Protein AF-A0A7R9TE27-F1 (afdb_monomer_lite)

Foldseek 3Di:
DLVVLVVLLCLLPDDDPAPVSLVVNVVSLVVCVVCVVVVVVVLVVVVVVVVVCVVVVPDDPPVVVVVNVSVVVSNVSSVVSSVVSVVCNVVVCVVNVVVVVVVVVVVVVD

pLDDT: mean 87.06, std 4.7, range [58.66, 91.75]

Sequence (110 aa):
FVAVVHDATARLSRQLSSAEDFVDQLGFLTEVQEGWKDTDDKMLEIKNLIELIQGASIPIPELDHAAYQTLTPDFNTLKGAIDDAEAAKEDNIARFSGDLAHGVEQVSRE

Structure (mmCIF, N/CA/C/O backbone):
data_AF-A0A7R9TE27-F1
#
_entry.id   AF-A0A7R9TE27-F1
#
loop_
_atom_site.group_PDB
_atom_site.id
_atom_site.type_symbol
_atom_site.label_atom_id
_atom_site.label_alt_id
_atom_site.label_comp_id
_atom_site.label_asym_id
_atom_site.label_entity_id
_atom_site.label_seq_id
_atom_site.pdbx_PDB_ins_code
_atom_site.Cartn_x
_atom_site.Cartn_y
_atom_site.Cartn_z
_atom_site.occupancy
_atom_site.B_iso_or_equiv
_atom_site.auth_seq_id
_atom_site.auth_comp_id
_atom_site.auth_asym_id
_atom_site.auth_atom_id
_atom_site.pdbx_PDB_model_num
ATOM 1 N N . PHE A 1 1 ? 1.211 -8.588 -11.629 1.00 64.38 1 PHE A N 1
ATOM 2 C CA . PHE A 1 1 ? 1.720 -7.479 -10.803 1.00 64.38 1 P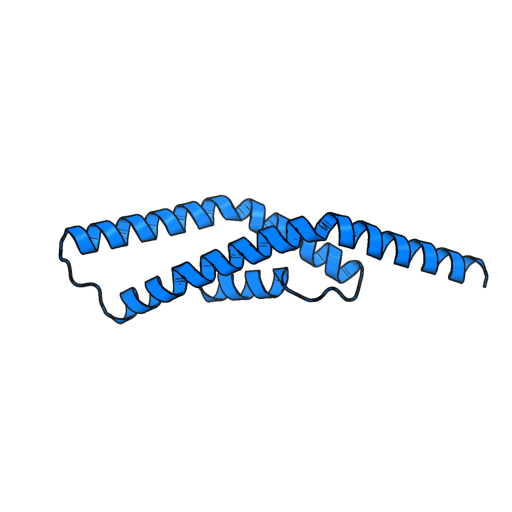HE A CA 1
ATOM 3 C C . PHE A 1 1 ? 0.697 -6.353 -10.713 1.00 64.38 1 PHE A C 1
ATOM 5 O O . PHE A 1 1 ? 0.140 -6.192 -9.645 1.00 64.38 1 PHE A O 1
ATOM 12 N N . VAL A 1 2 ? 0.334 -5.682 -11.815 1.00 72.25 2 VAL A N 1
ATOM 13 C CA . VAL A 1 2 ? -0.691 -4.607 -11.822 1.00 72.25 2 VAL A CA 1
ATOM 14 C C . VAL A 1 2 ? -2.011 -5.015 -11.149 1.00 72.25 2 VAL A C 1
ATOM 16 O O . VAL A 1 2 ? -2.475 -4.327 -10.254 1.00 72.25 2 VAL A O 1
ATOM 19 N N . ALA A 1 3 ? -2.557 -6.194 -11.472 1.00 77.38 3 ALA A N 1
ATOM 20 C CA . ALA A 1 3 ? -3.779 -6.690 -10.826 1.00 77.38 3 ALA A CA 1
ATOM 21 C C . ALA A 1 3 ? -3.651 -6.874 -9.299 1.00 77.38 3 ALA A C 1
ATOM 23 O O . ALA A 1 3 ? -4.621 -6.685 -8.579 1.00 77.38 3 ALA A O 1
ATOM 24 N N . VAL A 1 4 ? -2.456 -7.222 -8.808 1.00 77.69 4 VAL A N 1
ATOM 25 C CA . VAL A 1 4 ? -2.183 -7.371 -7.368 1.00 77.69 4 VAL A CA 1
ATOM 26 C C . VAL A 1 4 ? -2.117 -6.000 -6.701 1.00 77.69 4 VAL A C 1
ATOM 28 O O . VAL A 1 4 ? -2.661 -5.827 -5.619 1.00 77.69 4 VAL A O 1
ATOM 31 N N . VAL A 1 5 ? -1.496 -5.021 -7.367 1.00 79.50 5 VAL A N 1
ATOM 32 C CA . VAL A 1 5 ? -1.434 -3.632 -6.897 1.00 79.50 5 VAL A CA 1
ATOM 33 C C . VAL A 1 5 ? -2.842 -3.044 -6.813 1.00 79.50 5 VAL A C 1
ATOM 35 O O . VAL A 1 5 ? -3.211 -2.514 -5.774 1.00 79.50 5 VAL A O 1
ATOM 38 N N . HIS A 1 6 ? -3.663 -3.217 -7.854 1.00 82.62 6 HIS A N 1
ATOM 39 C CA . HIS A 1 6 ? -5.051 -2.743 -7.865 1.00 82.62 6 HIS A CA 1
ATOM 40 C C . HIS A 1 6 ? -5.925 -3.417 -6.805 1.00 82.62 6 HIS A C 1
ATOM 42 O O . HIS A 1 6 ? -6.694 -2.726 -6.140 1.00 82.62 6 HIS A O 1
ATOM 48 N N . ASP A 1 7 ? -5.806 -4.735 -6.620 1.00 86.12 7 ASP A N 1
ATOM 49 C CA . ASP A 1 7 ? -6.534 -5.453 -5.566 1.00 86.12 7 ASP A CA 1
ATOM 50 C C . ASP A 1 7 ? -6.123 -4.964 -4.170 1.00 86.12 7 ASP A C 1
ATOM 52 O O . ASP A 1 7 ? -6.977 -4.637 -3.344 1.00 86.12 7 ASP A O 1
ATOM 56 N N . ALA A 1 8 ? -4.816 -4.818 -3.933 1.00 84.38 8 ALA A N 1
ATOM 57 C CA . ALA A 1 8 ? -4.296 -4.318 -2.669 1.00 84.38 8 ALA A CA 1
ATOM 58 C C . ALA A 1 8 ? -4.771 -2.887 -2.382 1.00 84.38 8 ALA A C 1
ATOM 60 O O . ALA A 1 8 ? -5.260 -2.613 -1.286 1.00 84.38 8 ALA A O 1
ATOM 61 N N . THR A 1 9 ? -4.723 -1.995 -3.376 1.00 85.69 9 THR A N 1
ATOM 62 C CA . THR A 1 9 ? -5.278 -0.641 -3.266 1.00 85.69 9 THR A CA 1
ATOM 63 C C . THR A 1 9 ? -6.766 -0.687 -2.929 1.00 85.69 9 THR A C 1
ATOM 65 O O . THR A 1 9 ? -7.199 -0.021 -1.996 1.00 85.69 9 THR A O 1
ATOM 68 N N . ALA A 1 10 ? -7.562 -1.497 -3.632 1.00 87.75 10 ALA A N 1
ATOM 69 C CA . ALA A 1 10 ? -9.003 -1.576 -3.400 1.00 87.75 10 ALA A CA 1
ATOM 70 C C . ALA A 1 10 ? -9.347 -2.068 -1.985 1.00 87.75 10 ALA A C 1
ATOM 72 O O . ALA A 1 10 ? -10.286 -1.567 -1.365 1.00 87.75 10 ALA A O 1
ATOM 73 N N . ARG A 1 11 ? -8.578 -3.026 -1.456 1.00 88.00 11 ARG A N 1
ATOM 74 C CA . ARG A 1 11 ? -8.752 -3.545 -0.093 1.00 88.00 11 ARG A CA 1
ATOM 75 C C . ARG A 1 11 ? -8.360 -2.518 0.971 1.00 88.00 11 ARG A C 1
ATOM 77 O O . ARG A 1 11 ? -9.084 -2.366 1.954 1.00 88.00 11 ARG A O 1
ATOM 84 N N . LEU A 1 12 ? -7.271 -1.778 0.763 1.00 88.31 12 LEU A N 1
ATOM 85 C CA . LEU A 1 12 ? -6.826 -0.721 1.680 1.00 88.31 12 LEU A CA 1
ATOM 86 C C . LEU A 1 12 ? -7.709 0.531 1.624 1.00 88.31 12 LEU A C 1
ATOM 88 O O . LEU A 1 12 ? -7.897 1.189 2.638 1.00 88.31 12 LEU A O 1
ATOM 92 N N . SER A 1 13 ? -8.322 0.829 0.481 1.00 86.69 13 SER A N 1
ATOM 93 C CA . SER A 1 13 ? -9.256 1.952 0.324 1.00 86.69 13 SER A CA 1
ATOM 94 C C . SER A 1 13 ? -10.722 1.577 0.581 1.00 86.69 13 SER A C 1
ATOM 96 O O . SER A 1 13 ? -11.619 2.393 0.360 1.00 86.69 13 SER A O 1
ATOM 98 N N . ARG A 1 14 ? -11.002 0.342 1.017 1.00 88.31 14 ARG A N 1
ATOM 99 C CA . ARG A 1 14 ? -12.368 -0.122 1.281 1.00 88.31 14 ARG A CA 1
ATOM 100 C C . ARG A 1 14 ? -13.003 0.690 2.412 1.00 88.31 14 ARG A C 1
ATOM 102 O O . ARG A 1 14 ? -12.408 0.899 3.464 1.00 88.31 14 ARG A O 1
ATOM 109 N N . GLN A 1 15 ? -14.260 1.087 2.216 1.00 87.19 15 GLN A N 1
ATOM 110 C CA . GLN A 1 15 ? -15.048 1.736 3.258 1.00 87.19 15 GLN A CA 1
ATOM 111 C C . GLN A 1 15 ? -15.376 0.751 4.390 1.00 87.19 15 GLN A C 1
ATOM 113 O O . GLN A 1 15 ? -15.969 -0.306 4.159 1.00 87.19 15 GLN A O 1
ATOM 118 N N . LEU A 1 16 ? -15.030 1.136 5.617 1.00 87.88 16 LEU A N 1
ATOM 119 C CA . LEU A 1 16 ? -15.258 0.343 6.821 1.00 87.88 16 LEU A CA 1
ATOM 120 C C . LEU A 1 16 ? -16.687 0.526 7.336 1.00 87.88 16 LEU A C 1
ATOM 122 O O . LEU A 1 16 ? -17.101 1.648 7.649 1.00 87.88 16 LEU A O 1
ATOM 126 N N . SER A 1 17 ? -17.430 -0.577 7.434 1.00 87.44 17 SER A N 1
ATOM 127 C CA . SER A 1 17 ? -18.811 -0.578 7.937 1.00 87.44 17 SER A CA 1
ATOM 128 C C . SER A 1 17 ? -18.938 -1.210 9.324 1.00 87.44 17 SER A C 1
ATOM 130 O O . SER A 1 17 ? -19.928 -0.964 10.011 1.00 87.44 17 SER A O 1
ATOM 132 N N . SER A 1 18 ? -17.941 -1.986 9.757 1.00 87.19 18 SER A N 1
ATOM 133 C CA . SER A 1 18 ? -17.908 -2.659 11.057 1.00 87.19 18 SER A CA 1
ATOM 134 C C . SER A 1 18 ? -16.491 -2.714 11.642 1.00 87.19 18 SER A C 1
ATOM 136 O O . SER A 1 18 ? -15.500 -2.490 10.946 1.00 87.19 18 SER A O 1
ATOM 138 N N . ALA A 1 19 ? -16.397 -3.052 12.932 1.00 86.38 19 ALA A N 1
ATOM 139 C CA . ALA A 1 19 ? -15.115 -3.319 13.581 1.00 86.38 19 ALA A CA 1
ATOM 140 C C . ALA A 1 19 ? -14.413 -4.557 12.988 1.00 86.38 19 ALA A C 1
ATOM 142 O O . ALA A 1 19 ? -13.189 -4.586 12.928 1.00 86.38 19 ALA A O 1
ATOM 143 N N . GLU A 1 20 ? -15.172 -5.552 12.513 1.00 87.62 20 GLU A N 1
ATOM 144 C CA . GLU A 1 20 ? -14.629 -6.729 11.820 1.00 87.62 20 GLU A CA 1
ATOM 145 C C . GLU A 1 20 ? -13.968 -6.329 10.495 1.00 87.62 20 GLU A C 1
ATOM 147 O O . GLU A 1 20 ? -12.810 -6.672 10.271 1.00 87.62 20 GLU A O 1
ATOM 152 N N . ASP A 1 21 ? -14.642 -5.501 9.682 1.00 88.44 21 ASP A N 1
ATOM 153 C CA . ASP A 1 21 ? -14.071 -4.960 8.441 1.00 88.44 21 ASP A CA 1
ATOM 154 C C . ASP A 1 21 ? -12.759 -4.203 8.715 1.00 88.44 21 ASP A C 1
ATOM 156 O O . ASP A 1 21 ? -11.820 -4.257 7.919 1.00 88.44 21 ASP A O 1
ATOM 160 N N . PHE A 1 22 ? -12.692 -3.479 9.838 1.00 87.69 22 PHE A N 1
ATOM 161 C CA . PHE A 1 22 ? -11.504 -2.726 10.231 1.00 87.69 22 PHE A CA 1
ATOM 162 C C . PHE A 1 22 ? -10.347 -3.633 10.650 1.00 87.69 22 PHE A C 1
ATOM 164 O O . PHE A 1 22 ? -9.209 -3.405 10.242 1.00 87.69 22 PHE A O 1
ATOM 171 N N . VAL A 1 23 ? -10.623 -4.676 11.434 1.00 88.88 23 VAL A N 1
ATOM 172 C CA . VAL A 1 23 ? -9.606 -5.659 11.831 1.00 88.88 23 VAL A CA 1
ATOM 173 C C . VAL A 1 23 ? -9.067 -6.401 10.607 1.00 88.88 23 VAL A C 1
ATOM 175 O O . VAL A 1 23 ? -7.851 -6.547 10.482 1.00 88.88 23 VAL A O 1
A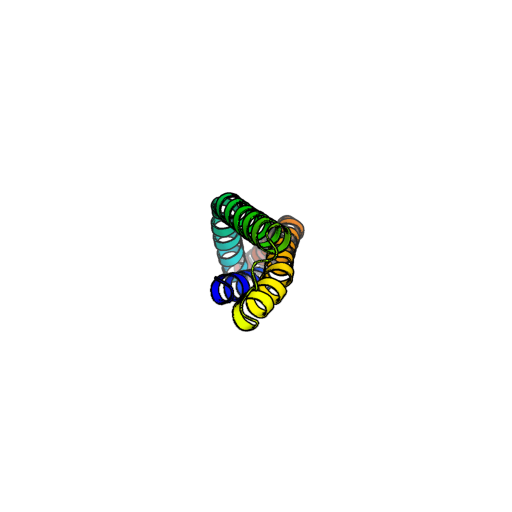TOM 178 N N . ASP A 1 24 ? -9.937 -6.788 9.672 1.00 90.38 24 ASP A N 1
ATOM 179 C CA . ASP A 1 24 ? -9.539 -7.420 8.411 1.00 90.38 24 ASP A CA 1
ATOM 180 C C . ASP A 1 24 ? -8.643 -6.499 7.568 1.00 90.38 24 ASP A C 1
ATOM 182 O O . ASP A 1 24 ? -7.623 -6.933 7.024 1.00 90.38 24 ASP A O 1
ATOM 186 N N . GLN A 1 25 ? -8.985 -5.208 7.485 1.00 91.69 25 GLN A N 1
ATOM 187 C CA . GLN A 1 25 ? -8.164 -4.216 6.791 1.00 91.69 25 GLN A CA 1
ATOM 188 C C . GLN A 1 25 ? -6.802 -4.014 7.471 1.00 91.69 25 GLN A C 1
ATOM 190 O O . GLN A 1 25 ? -5.794 -3.926 6.774 1.00 91.69 25 GLN A O 1
ATOM 195 N N . LEU A 1 26 ? -6.739 -3.980 8.806 1.00 88.94 26 LEU A N 1
ATOM 196 C CA . LEU A 1 26 ? -5.480 -3.848 9.552 1.00 88.94 26 LEU A CA 1
ATOM 197 C C . LEU A 1 26 ? -4.568 -5.070 9.411 1.00 88.94 26 LEU A C 1
ATOM 199 O O . LEU A 1 26 ? -3.347 -4.920 9.307 1.00 88.94 26 LEU A O 1
ATOM 203 N N . GLY A 1 27 ? -5.150 -6.271 9.405 1.00 90.06 27 GLY A N 1
ATOM 204 C CA . GLY A 1 27 ? -4.410 -7.502 9.136 1.00 90.06 27 GLY A CA 1
ATOM 205 C C . GLY A 1 27 ? -3.773 -7.450 7.751 1.00 90.06 27 GLY A C 1
ATOM 206 O O . GLY A 1 27 ? -2.566 -7.637 7.613 1.00 90.06 27 GLY A O 1
ATOM 207 N N . PHE A 1 28 ? -4.558 -7.064 6.744 1.00 90.88 28 PHE A N 1
ATOM 208 C CA . PHE A 1 28 ? -4.052 -6.909 5.385 1.00 90.88 28 PHE A CA 1
ATOM 209 C C . PHE A 1 28 ? -3.013 -5.786 5.242 1.00 90.88 28 PHE A C 1
ATOM 211 O O . PHE A 1 28 ? -2.015 -5.968 4.551 1.00 90.88 28 PHE A O 1
ATOM 218 N N . LEU A 1 29 ? -3.198 -4.644 5.911 1.00 90.06 29 LEU A N 1
ATOM 219 C CA . LEU A 1 29 ? -2.210 -3.559 5.934 1.00 90.06 29 LEU A CA 1
ATOM 220 C C . LEU A 1 29 ? -0.855 -4.060 6.442 1.00 90.06 29 LEU A C 1
ATOM 222 O O . LEU A 1 29 ? 0.171 -3.752 5.842 1.00 90.06 29 LEU A O 1
ATOM 226 N N . THR A 1 30 ? -0.864 -4.879 7.493 1.00 89.31 30 THR A N 1
ATOM 227 C CA . THR A 1 30 ? 0.358 -5.464 8.056 1.00 89.31 30 THR A CA 1
ATOM 228 C C . THR A 1 30 ? 1.043 -6.388 7.045 1.00 89.31 30 THR A C 1
ATOM 230 O O . THR A 1 30 ? 2.234 -6.234 6.790 1.00 89.31 30 THR A O 1
ATOM 233 N N . GLU A 1 31 ? 0.291 -7.285 6.396 1.00 89.88 31 GLU A N 1
ATOM 234 C CA . GLU A 1 31 ? 0.815 -8.167 5.337 1.00 89.88 31 GLU A CA 1
ATOM 235 C C . GLU A 1 31 ? 1.442 -7.370 4.178 1.00 89.88 31 GLU A C 1
ATOM 237 O O . GLU A 1 31 ? 2.525 -7.702 3.688 1.00 89.88 31 GLU A O 1
ATOM 242 N N . VAL A 1 32 ? 0.778 -6.292 3.747 1.00 88.12 32 VAL A N 1
ATOM 243 C CA . VAL A 1 32 ? 1.274 -5.424 2.672 1.00 88.12 32 VAL A CA 1
ATOM 244 C C . VAL A 1 32 ? 2.534 -4.676 3.103 1.00 88.12 32 VAL A C 1
ATOM 246 O O . VAL A 1 32 ? 3.480 -4.608 2.323 1.00 88.12 32 VAL A O 1
ATOM 249 N N . GLN A 1 33 ? 2.589 -4.147 4.328 1.00 87.06 33 GLN A N 1
ATOM 250 C CA . GLN A 1 33 ? 3.763 -3.443 4.854 1.00 87.06 33 GLN A CA 1
ATOM 251 C C . GLN A 1 33 ? 4.979 -4.371 4.998 1.00 87.06 33 GLN A C 1
ATOM 253 O O . GLN A 1 33 ? 6.095 -3.977 4.653 1.00 87.06 33 GLN A O 1
ATOM 258 N N . GLU A 1 34 ? 4.780 -5.615 5.438 1.00 89.00 34 GLU A N 1
ATOM 259 C CA . GLU A 1 34 ? 5.848 -6.619 5.526 1.00 89.00 34 GLU A CA 1
ATOM 260 C C . GLU A 1 34 ? 6.426 -6.968 4.143 1.00 89.00 34 GLU A C 1
ATOM 262 O O . GLU A 1 34 ? 7.641 -7.123 3.993 1.00 89.00 34 GLU A O 1
ATOM 267 N N . GLY A 1 35 ? 5.573 -7.034 3.115 1.00 85.81 35 GLY A N 1
ATOM 268 C CA . GLY A 1 35 ? 5.970 -7.263 1.720 1.00 85.81 35 GLY A CA 1
ATOM 269 C C . GLY A 1 35 ? 6.383 -6.004 0.944 1.00 85.81 35 GLY A C 1
ATOM 270 O O . GLY A 1 35 ? 6.884 -6.108 -0.182 1.00 85.81 35 GLY A O 1
ATOM 271 N N . TRP A 1 36 ? 6.189 -4.811 1.515 1.00 87.25 36 TRP A N 1
ATOM 272 C CA . TRP A 1 36 ? 6.352 -3.543 0.802 1.00 87.25 36 TRP A CA 1
ATOM 273 C C . TRP A 1 36 ? 7.787 -3.334 0.339 1.00 87.25 36 TRP A C 1
ATOM 275 O O . TRP A 1 36 ? 8.015 -2.981 -0.814 1.00 87.25 36 TRP A O 1
ATOM 285 N N . LYS A 1 37 ? 8.760 -3.619 1.211 1.00 85.75 37 LYS A N 1
ATOM 286 C CA . LYS A 1 37 ? 10.182 -3.429 0.904 1.00 85.75 37 LYS A CA 1
ATOM 287 C C . LYS A 1 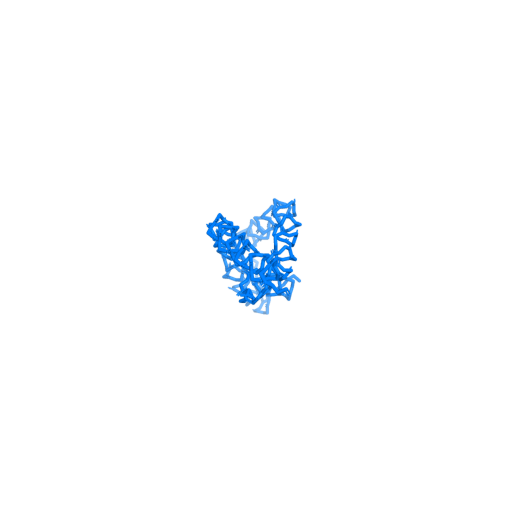37 ? 10.629 -4.238 -0.316 1.00 85.75 37 LYS A C 1
ATOM 289 O O . LYS A 1 37 ? 11.265 -3.692 -1.205 1.00 85.75 37 LYS A O 1
ATOM 294 N N . ASP A 1 38 ? 10.252 -5.513 -0.383 1.00 87.06 38 ASP A N 1
ATOM 295 C CA . ASP A 1 38 ? 10.571 -6.380 -1.527 1.00 87.06 38 ASP A CA 1
ATOM 296 C C . ASP A 1 38 ? 9.895 -5.889 -2.820 1.00 87.06 38 ASP A C 1
ATOM 298 O O . ASP A 1 38 ? 10.459 -5.975 -3.911 1.00 87.06 38 ASP A O 1
ATOM 302 N N . THR A 1 39 ? 8.693 -5.325 -2.703 1.00 85.00 39 THR A N 1
ATOM 303 C CA . THR A 1 39 ? 7.957 -4.766 -3.843 1.00 85.00 39 THR A CA 1
ATOM 304 C C . THR A 1 39 ? 8.580 -3.451 -4.336 1.00 85.00 39 THR A C 1
ATOM 306 O O . THR A 1 39 ? 8.703 -3.254 -5.546 1.00 85.00 39 THR A O 1
ATOM 309 N N . ASP A 1 40 ? 9.014 -2.580 -3.422 1.00 86.69 40 ASP A N 1
ATOM 310 C CA . ASP A 1 40 ? 9.714 -1.322 -3.717 1.00 86.69 40 ASP A CA 1
ATOM 311 C C . ASP A 1 40 ? 11.079 -1.582 -4.373 1.00 86.69 40 ASP A C 1
ATOM 313 O O . ASP A 1 40 ? 11.385 -0.995 -5.413 1.00 86.69 40 ASP A O 1
ATOM 317 N N . ASP A 1 41 ? 11.840 -2.552 -3.855 1.00 89.25 41 ASP A N 1
ATOM 318 C CA . ASP A 1 41 ? 13.123 -2.977 -4.427 1.00 89.25 41 ASP A CA 1
ATOM 319 C C . ASP A 1 41 ? 12.952 -3.484 -5.874 1.00 89.25 41 ASP A C 1
ATOM 321 O O . ASP A 1 41 ? 13.702 -3.089 -6.772 1.00 89.25 41 ASP A O 1
ATOM 325 N N . LYS A 1 42 ? 11.918 -4.296 -6.144 1.00 87.69 42 LYS A N 1
ATOM 326 C CA . LYS A 1 42 ? 11.587 -4.772 -7.503 1.00 87.69 42 LYS A CA 1
ATOM 327 C C . LYS A 1 42 ? 11.185 -3.640 -8.442 1.00 87.69 42 LYS A C 1
ATOM 329 O O . LYS A 1 42 ? 11.553 -3.651 -9.617 1.00 87.69 42 LYS A O 1
ATOM 334 N N . MET A 1 43 ? 10.426 -2.661 -7.954 1.00 87.19 43 MET A N 1
ATOM 335 C CA . MET A 1 43 ? 10.048 -1.504 -8.762 1.00 87.19 43 MET A CA 1
ATOM 336 C C . MET A 1 43 ? 11.279 -0.648 -9.103 1.00 87.19 43 MET A C 1
ATOM 338 O O . MET A 1 43 ? 11.456 -0.234 -10.253 1.00 87.19 43 MET A O 1
ATOM 342 N N . LEU A 1 44 ? 12.185 -0.449 -8.144 1.00 89.31 44 LEU A N 1
ATOM 343 C CA . LEU A 1 44 ? 13.453 0.235 -8.380 1.00 89.31 44 LEU A CA 1
ATOM 344 C C . LEU A 1 44 ? 14.323 -0.505 -9.408 1.00 89.31 44 LEU A C 1
ATOM 346 O O . LEU A 1 44 ? 14.897 0.129 -10.294 1.00 89.31 44 LEU A O 1
ATOM 350 N N . GLU A 1 45 ? 14.388 -1.836 -9.338 1.00 90.88 45 GLU A N 1
ATOM 351 C CA . GLU A 1 45 ? 15.090 -2.659 -10.326 1.00 90.88 45 GLU A CA 1
ATOM 352 C C . GLU A 1 45 ? 14.522 -2.459 -11.739 1.00 90.88 45 GLU A C 1
ATOM 354 O O . GLU A 1 45 ? 15.278 -2.176 -12.670 1.00 90.88 45 GLU A O 1
ATOM 359 N N . ILE A 1 46 ? 13.195 -2.524 -11.903 1.00 88.56 46 ILE A N 1
ATOM 360 C CA . ILE A 1 46 ? 12.530 -2.297 -13.196 1.00 88.56 46 ILE A CA 1
ATOM 361 C C . ILE A 1 46 ? 12.869 -0.906 -13.740 1.00 88.56 46 ILE A C 1
ATOM 363 O O . ILE A 1 46 ? 13.216 -0.773 -14.915 1.00 88.56 46 ILE A O 1
ATOM 367 N N . LYS A 1 47 ? 12.817 0.129 -12.895 1.00 88.81 47 LYS A N 1
ATOM 368 C CA . LYS A 1 47 ? 13.186 1.493 -13.289 1.00 88.81 47 LYS A CA 1
ATOM 369 C C . LYS A 1 47 ? 14.631 1.568 -13.787 1.00 88.81 47 LYS A C 1
ATOM 371 O O . LYS A 1 47 ? 14.867 2.095 -14.872 1.00 88.81 47 LYS A O 1
ATOM 376 N N . ASN A 1 48 ? 15.574 0.988 -13.045 1.00 90.44 48 ASN A N 1
ATOM 377 C CA . ASN A 1 48 ? 16.989 0.967 -13.424 1.00 90.44 48 ASN A CA 1
ATOM 378 C C . ASN A 1 48 ? 17.217 0.233 -14.757 1.00 90.44 48 ASN A C 1
ATOM 380 O O . ASN A 1 48 ? 18.018 0.674 -15.582 1.00 90.44 48 ASN A O 1
ATOM 384 N N . LEU A 1 49 ? 16.502 -0.872 -14.993 1.00 88.50 49 LEU A N 1
ATOM 385 C CA . LEU A 1 49 ? 16.578 -1.619 -16.249 1.00 88.50 49 LEU A CA 1
ATOM 386 C C . LEU A 1 49 ? 16.046 -0.799 -17.430 1.00 88.50 49 LEU A C 1
ATOM 388 O O . LEU A 1 49 ? 16.696 -0.746 -18.472 1.00 88.50 49 LEU A O 1
ATOM 392 N N . ILE A 1 50 ? 14.903 -0.127 -17.274 1.00 87.19 50 ILE A N 1
ATOM 393 C CA . ILE A 1 50 ? 14.338 0.731 -18.325 1.00 87.19 50 ILE A CA 1
ATOM 394 C C . ILE A 1 50 ? 15.277 1.901 -18.641 1.00 87.19 50 ILE A C 1
ATOM 396 O O . ILE A 1 50 ? 15.527 2.177 -19.816 1.00 87.19 50 ILE A O 1
ATOM 400 N N . GLU A 1 51 ? 15.852 2.546 -17.623 1.00 88.44 51 GLU A N 1
ATOM 401 C CA . GLU A 1 51 ? 16.840 3.618 -17.803 1.00 88.44 51 GLU A CA 1
ATOM 402 C C . GLU A 1 51 ? 18.087 3.124 -18.557 1.00 88.44 51 GLU A C 1
ATOM 404 O O . GLU A 1 51 ? 18.574 3.800 -19.468 1.00 88.44 51 GLU A O 1
ATOM 409 N N . LEU A 1 52 ? 18.572 1.916 -18.249 1.00 90.12 52 LEU A N 1
ATOM 410 C CA . LEU A 1 52 ? 19.707 1.307 -18.946 1.00 90.12 52 LEU A CA 1
ATOM 411 C C . LEU A 1 52 ? 19.392 1.013 -20.421 1.00 90.12 52 LEU A C 1
ATOM 413 O O . LEU A 1 52 ? 20.209 1.306 -21.296 1.00 90.12 52 LEU A O 1
ATOM 417 N N . ILE A 1 53 ? 18.211 0.457 -20.708 1.00 88.19 53 ILE A N 1
ATOM 418 C CA . ILE A 1 53 ? 17.760 0.150 -22.074 1.00 88.19 53 ILE A CA 1
ATOM 419 C C . ILE A 1 53 ? 17.658 1.437 -22.905 1.00 88.19 53 ILE A C 1
ATOM 421 O O . ILE A 1 53 ? 18.146 1.485 -24.038 1.00 88.19 53 ILE A O 1
ATOM 425 N N . GLN A 1 54 ? 17.093 2.499 -22.324 1.00 85.94 54 GLN A N 1
ATOM 426 C CA . GLN A 1 54 ? 17.016 3.818 -22.954 1.00 85.94 54 GLN A CA 1
ATOM 427 C C . GLN A 1 54 ? 18.409 4.412 -23.203 1.00 85.94 54 GLN A C 1
ATOM 429 O O . GLN A 1 54 ? 18.680 4.898 -24.302 1.00 85.94 54 GLN A O 1
ATOM 434 N N . GLY A 1 55 ? 19.320 4.315 -22.228 1.00 88.38 55 GLY A N 1
ATOM 435 C CA . GLY A 1 55 ? 20.709 4.765 -22.369 1.00 88.38 55 GLY A CA 1
ATOM 436 C C . GLY A 1 55 ? 21.481 4.016 -23.461 1.00 88.38 55 GLY A C 1
ATOM 437 O O . GLY A 1 55 ? 22.316 4.604 -24.147 1.00 88.38 55 GLY A O 1
ATOM 438 N N . ALA A 1 56 ? 21.158 2.741 -23.681 1.00 88.62 56 ALA A N 1
ATOM 439 C CA . ALA A 1 56 ? 21.719 1.922 -24.751 1.00 88.62 56 ALA A CA 1
ATOM 440 C C . ALA A 1 56 ? 21.044 2.139 -26.123 1.00 88.62 56 ALA A C 1
ATOM 442 O O . ALA A 1 56 ? 21.448 1.508 -27.100 1.00 88.62 56 ALA A O 1
ATOM 443 N N . SER A 1 57 ? 20.032 3.017 -26.221 1.00 87.19 57 SER A N 1
ATOM 444 C CA . SER A 1 57 ? 19.211 3.227 -27.430 1.00 87.19 57 SER A CA 1
ATOM 445 C C . SER A 1 57 ? 18.602 1.935 -27.988 1.00 87.19 57 SER A C 1
ATOM 447 O O . SER A 1 57 ? 18.384 1.800 -29.194 1.00 87.19 57 SER A O 1
ATOM 449 N N . ILE A 1 58 ? 18.329 0.969 -27.109 1.00 86.81 58 ILE A N 1
ATOM 450 C CA . ILE A 1 58 ? 17.657 -0.271 -27.481 1.00 86.81 58 ILE A CA 1
ATOM 451 C C . ILE A 1 58 ? 16.154 0.035 -27.572 1.00 86.81 58 ILE A C 1
ATOM 453 O O . ILE A 1 58 ? 15.584 0.572 -26.619 1.00 86.81 58 ILE A O 1
ATOM 457 N N . PRO A 1 59 ? 15.489 -0.278 -28.697 1.00 83.62 59 PRO A N 1
ATOM 458 C CA . PRO A 1 59 ? 14.063 -0.025 -28.837 1.00 83.62 59 PRO A CA 1
ATOM 459 C C . PRO A 1 59 ? 13.266 -0.920 -27.880 1.00 83.62 59 PRO A C 1
ATOM 461 O O . PRO A 1 59 ? 13.356 -2.146 -27.943 1.00 83.62 59 PRO A O 1
ATOM 464 N N . ILE A 1 60 ? 12.473 -0.294 -27.010 1.00 82.56 60 ILE A N 1
ATOM 465 C CA . ILE A 1 60 ? 11.512 -0.982 -26.142 1.00 82.56 60 ILE A CA 1
ATOM 466 C C . ILE A 1 60 ? 10.230 -1.215 -26.952 1.00 82.56 60 ILE A C 1
ATOM 468 O O . ILE A 1 60 ? 9.741 -0.268 -27.576 1.00 82.56 60 ILE A O 1
ATOM 472 N N . PRO A 1 61 ? 9.662 -2.432 -26.955 1.00 89.81 61 PRO A N 1
ATOM 473 C CA . PRO A 1 61 ? 8.352 -2.674 -27.548 1.00 89.81 61 PRO A CA 1
ATOM 474 C C . PRO A 1 61 ? 7.289 -1.736 -26.960 1.00 89.81 61 PRO A C 1
ATOM 476 O O . PRO A 1 61 ? 7.234 -1.535 -25.747 1.00 89.81 61 PRO A O 1
ATOM 479 N N . GLU A 1 62 ? 6.406 -1.182 -27.798 1.00 85.62 62 GLU A N 1
ATOM 480 C CA . GLU A 1 62 ? 5.393 -0.209 -27.345 1.00 85.62 62 GLU A CA 1
ATOM 481 C C . GLU A 1 62 ? 4.508 -0.749 -26.214 1.00 85.62 62 GLU A C 1
ATOM 483 O O . GLU A 1 62 ? 4.135 -0.005 -25.309 1.00 85.62 62 GLU A O 1
ATOM 488 N N . LEU A 1 63 ? 4.216 -2.052 -26.236 1.00 85.88 63 LEU A N 1
ATOM 489 C CA . LEU A 1 63 ? 3.432 -2.724 -25.203 1.00 85.88 63 LEU A CA 1
ATOM 490 C C . LEU A 1 63 ? 4.126 -2.690 -23.833 1.00 85.88 63 LEU A C 1
ATOM 492 O O . LEU A 1 63 ? 3.485 -2.382 -22.830 1.00 85.88 63 LEU A O 1
ATOM 496 N N . ASP A 1 64 ? 5.429 -2.965 -23.795 1.00 84.12 64 ASP 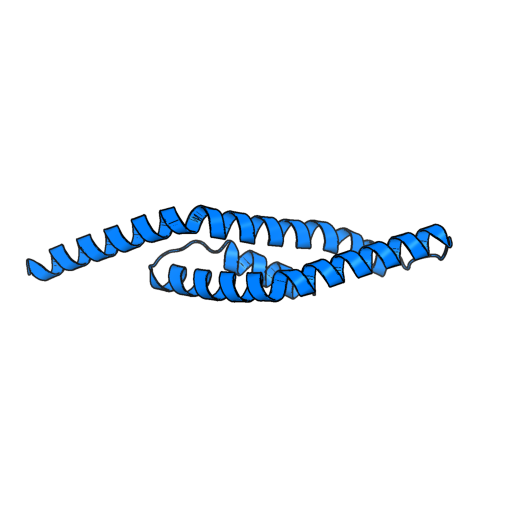A N 1
ATOM 497 C CA . ASP A 1 64 ? 6.210 -2.985 -22.554 1.00 84.12 64 ASP A CA 1
ATOM 498 C C . ASP A 1 64 ? 6.403 -1.565 -22.011 1.00 84.12 64 ASP A C 1
ATOM 500 O O . ASP A 1 64 ? 6.322 -1.326 -20.805 1.00 84.12 64 ASP A O 1
ATOM 504 N N . HIS A 1 65 ? 6.584 -0.595 -22.910 1.00 83.94 65 HIS A N 1
ATOM 505 C CA . HIS A 1 65 ? 6.652 0.815 -22.548 1.00 83.94 65 HIS A CA 1
ATOM 506 C C . HIS A 1 65 ? 5.327 1.316 -21.955 1.00 83.94 65 HIS A C 1
ATOM 508 O O . HIS A 1 65 ? 5.328 1.970 -20.911 1.00 83.94 65 HIS A O 1
ATOM 514 N N . ALA A 1 66 ? 4.193 0.966 -22.569 1.00 85.88 66 ALA A N 1
ATOM 515 C CA . ALA A 1 66 ? 2.872 1.292 -22.039 1.00 85.88 66 ALA A CA 1
ATOM 516 C C . ALA A 1 66 ? 2.632 0.639 -20.667 1.00 85.88 66 ALA A C 1
ATOM 518 O O . ALA A 1 66 ? 2.156 1.304 -19.749 1.00 85.88 66 ALA A O 1
ATOM 519 N N . ALA A 1 67 ? 3.027 -0.627 -20.494 1.00 85.12 67 ALA A N 1
ATOM 520 C CA . ALA A 1 67 ? 2.915 -1.327 -19.215 1.00 85.12 67 ALA A CA 1
ATOM 521 C C . ALA A 1 67 ? 3.739 -0.651 -18.103 1.00 85.12 67 ALA A C 1
ATOM 523 O O . ALA A 1 67 ? 3.260 -0.501 -16.979 1.00 85.12 67 ALA A O 1
ATOM 524 N N . TYR A 1 68 ? 4.956 -0.188 -18.406 1.00 85.31 68 TYR A N 1
ATOM 525 C CA . TYR A 1 68 ? 5.779 0.567 -17.458 1.00 85.31 68 TYR A CA 1
ATOM 526 C C . TYR A 1 68 ? 5.164 1.930 -17.094 1.00 85.31 68 TYR A C 1
ATOM 528 O O . TYR A 1 68 ? 5.170 2.333 -15.926 1.00 85.31 68 TYR A O 1
ATOM 536 N N . GLN A 1 69 ? 4.582 2.624 -18.077 1.00 86.25 69 GLN A N 1
ATOM 537 C CA . GLN A 1 69 ? 3.897 3.897 -17.850 1.00 86.25 69 GLN A CA 1
ATOM 538 C C . GLN A 1 69 ? 2.684 3.763 -16.925 1.00 86.25 69 GLN A C 1
ATOM 540 O O . GLN A 1 69 ? 2.418 4.691 -16.167 1.00 86.25 69 GLN A O 1
ATOM 545 N N . THR A 1 70 ? 1.975 2.631 -16.950 1.00 86.62 70 THR A N 1
ATOM 546 C CA . THR A 1 70 ? 0.872 2.349 -16.015 1.00 86.62 70 THR A CA 1
ATOM 547 C C . THR A 1 70 ? 1.361 1.853 -14.656 1.00 86.62 70 THR A C 1
ATOM 549 O O . THR A 1 70 ? 0.782 2.181 -13.628 1.00 86.62 70 THR A O 1
ATOM 552 N N . LEU A 1 71 ? 2.482 1.130 -14.624 1.00 84.88 71 LEU A N 1
ATOM 553 C CA . LEU A 1 71 ? 3.039 0.550 -13.403 1.00 84.88 71 LEU A CA 1
ATOM 554 C C . LEU A 1 71 ? 3.396 1.601 -12.343 1.00 84.88 71 LEU A C 1
ATOM 556 O O . LEU A 1 71 ? 3.127 1.418 -11.160 1.00 84.88 71 LEU A O 1
ATOM 560 N N . THR A 1 72 ? 4.012 2.701 -12.775 1.00 84.38 72 THR A N 1
ATOM 561 C CA . THR A 1 72 ? 4.469 3.776 -11.883 1.00 84.38 72 THR A CA 1
ATOM 562 C C . THR A 1 72 ? 3.319 4.474 -11.137 1.00 84.38 72 THR A C 1
ATOM 564 O O . THR A 1 72 ? 3.396 4.578 -9.911 1.00 84.38 72 THR A O 1
ATOM 567 N N . PRO A 1 73 ? 2.256 4.973 -11.806 1.00 88.81 73 PRO A N 1
ATOM 568 C CA . PRO A 1 73 ? 1.122 5.565 -11.105 1.00 88.81 73 PRO A CA 1
ATOM 569 C C . PRO A 1 73 ? 0.399 4.545 -10.223 1.00 88.81 73 PRO A C 1
ATOM 571 O O . PRO A 1 73 ? 0.102 4.887 -9.085 1.00 88.81 73 PRO A O 1
ATOM 574 N N . ASP A 1 74 ? 0.209 3.301 -10.679 1.00 86.44 74 ASP A N 1
ATOM 575 C CA . ASP A 1 74 ? -0.435 2.250 -9.877 1.00 86.44 74 ASP A CA 1
ATOM 576 C C . ASP A 1 74 ? 0.317 1.996 -8.561 1.00 86.44 74 ASP A C 1
ATOM 578 O O . ASP A 1 74 ? -0.282 1.927 -7.486 1.00 86.44 74 ASP A O 1
ATOM 582 N N . PHE A 1 75 ? 1.649 1.911 -8.628 1.00 87.19 75 PHE A N 1
ATOM 583 C CA . PHE A 1 75 ? 2.496 1.717 -7.453 1.00 87.19 75 PHE A CA 1
ATOM 584 C C . PHE A 1 75 ? 2.417 2.901 -6.477 1.00 87.19 75 PHE A C 1
ATOM 586 O O . PHE A 1 75 ? 2.316 2.706 -5.265 1.00 87.19 75 PHE A O 1
ATOM 593 N N . ASN A 1 76 ? 2.391 4.133 -6.995 1.00 88.88 76 ASN A N 1
ATOM 594 C CA . ASN A 1 76 ? 2.201 5.329 -6.171 1.00 88.88 76 ASN A CA 1
ATOM 595 C C . ASN A 1 76 ? 0.813 5.369 -5.518 1.00 88.88 76 ASN A C 1
ATOM 597 O O . ASN A 1 76 ? 0.695 5.800 -4.373 1.00 88.88 76 ASN A O 1
ATOM 601 N N . THR A 1 77 ? -0.231 4.910 -6.214 1.00 89.56 77 THR A N 1
ATOM 602 C CA . THR A 1 77 ? -1.579 4.808 -5.644 1.00 89.56 77 THR A CA 1
ATOM 603 C C . THR A 1 77 ? -1.624 3.799 -4.500 1.00 89.56 77 THR A C 1
ATOM 605 O O . THR A 1 77 ? -2.215 4.092 -3.464 1.00 89.56 77 THR A O 1
ATOM 608 N N . LEU A 1 78 ? -0.970 2.642 -4.637 1.00 88.00 78 LEU A N 1
ATOM 609 C CA . LEU A 1 78 ? -0.865 1.677 -3.542 1.00 88.00 78 LEU A CA 1
ATOM 610 C C . LEU A 1 78 ? -0.112 2.252 -2.340 1.00 88.00 78 LEU A C 1
ATOM 612 O O . LEU A 1 78 ? -0.582 2.100 -1.217 1.00 88.00 78 LEU A O 1
ATOM 616 N N . LYS A 1 79 ? 1.000 2.960 -2.571 1.00 90.25 79 LYS A N 1
ATOM 617 C CA . LYS A 1 79 ? 1.729 3.645 -1.497 1.00 90.25 79 LYS A CA 1
ATOM 618 C C . LYS A 1 79 ? 0.838 4.635 -0.745 1.00 90.25 79 LYS A C 1
ATOM 620 O O . LYS A 1 79 ? 0.779 4.587 0.476 1.00 90.25 79 LYS A O 1
ATOM 625 N N . GLY A 1 80 ? 0.100 5.471 -1.477 1.00 91.12 80 GLY A N 1
ATOM 626 C CA . GLY A 1 80 ? -0.854 6.406 -0.878 1.00 91.12 80 GLY A CA 1
ATOM 627 C C . GLY A 1 80 ? -1.937 5.695 -0.065 1.00 91.12 80 GLY A C 1
ATOM 628 O O . GLY A 1 80 ? -2.222 6.103 1.051 1.00 91.12 80 GLY A O 1
ATOM 629 N N . ALA A 1 81 ? -2.480 4.582 -0.566 1.00 89.44 81 ALA A N 1
ATOM 630 C CA . ALA A 1 81 ? -3.483 3.806 0.163 1.00 89.44 81 ALA A CA 1
ATOM 631 C C . ALA A 1 81 ? -2.939 3.175 1.460 1.00 89.44 81 ALA A C 1
ATOM 633 O O . ALA A 1 81 ? -3.683 3.062 2.431 1.00 89.44 81 ALA A O 1
ATOM 634 N N . ILE A 1 82 ? -1.662 2.773 1.488 1.00 90.62 82 ILE A N 1
ATOM 635 C CA . ILE A 1 82 ? -0.981 2.305 2.708 1.00 90.62 82 ILE A CA 1
ATOM 636 C C . ILE A 1 82 ? -0.862 3.457 3.710 1.00 90.62 82 ILE A C 1
ATOM 638 O O . ILE A 1 82 ? -1.289 3.303 4.854 1.00 90.62 82 ILE A O 1
ATOM 642 N N . ASP A 1 83 ? -0.335 4.603 3.269 1.00 91.44 83 ASP A N 1
ATOM 643 C CA . ASP A 1 83 ? -0.137 5.786 4.114 1.00 91.44 83 ASP A CA 1
ATOM 644 C C . ASP A 1 83 ? -1.478 6.286 4.696 1.00 91.44 83 ASP A C 1
ATOM 646 O O . ASP A 1 83 ? -1.578 6.571 5.890 1.00 91.44 83 ASP A O 1
ATOM 650 N N . ASP A 1 84 ? -2.533 6.330 3.876 1.00 90.38 84 ASP A N 1
ATOM 651 C CA . ASP A 1 84 ? -3.881 6.742 4.282 1.00 90.38 84 ASP A CA 1
ATOM 652 C C . ASP A 1 84 ? -4.499 5.766 5.296 1.00 90.38 84 ASP A C 1
ATOM 654 O O . ASP A 1 84 ? -5.082 6.190 6.299 1.00 90.38 84 ASP A O 1
ATOM 658 N N . ALA A 1 85 ? -4.370 4.454 5.063 1.00 89.06 85 ALA A N 1
ATOM 659 C CA . ALA A 1 85 ? -4.878 3.431 5.976 1.00 89.06 85 ALA A CA 1
ATOM 660 C C . ALA A 1 85 ? -4.149 3.460 7.329 1.00 89.06 85 ALA A C 1
ATOM 662 O O . ALA A 1 85 ? -4.769 3.265 8.378 1.00 89.06 85 ALA A O 1
ATOM 663 N N . GLU A 1 86 ? -2.845 3.739 7.320 1.00 90.00 86 GLU A N 1
ATOM 664 C CA . GLU A 1 86 ? -2.047 3.893 8.532 1.00 90.00 86 GLU A CA 1
ATOM 665 C C . GLU A 1 86 ? -2.413 5.171 9.296 1.00 90.00 86 GLU A C 1
ATOM 667 O O . GLU A 1 86 ? -2.611 5.119 10.511 1.00 90.00 86 GLU A O 1
ATOM 672 N N . ALA A 1 87 ? -2.605 6.293 8.597 1.00 91.62 87 ALA A N 1
ATOM 673 C CA . ALA A 1 87 ? -3.043 7.548 9.202 1.00 91.62 87 ALA A CA 1
ATOM 674 C C . ALA A 1 87 ? -4.449 7.444 9.821 1.00 91.62 87 ALA A C 1
ATOM 676 O O . ALA A 1 87 ? -4.689 7.961 10.911 1.00 91.62 87 ALA A O 1
ATOM 677 N N . ALA A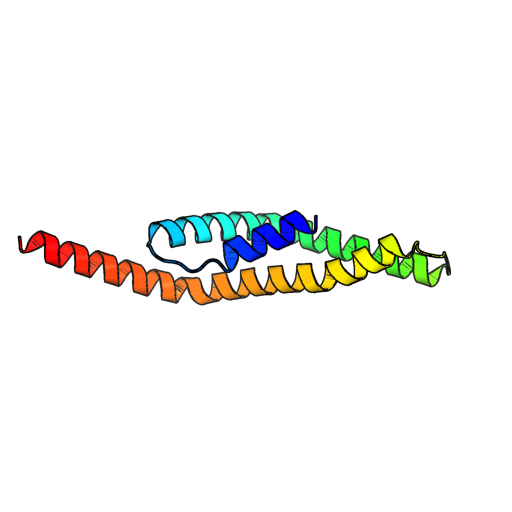 1 88 ? -5.374 6.736 9.166 1.00 89.50 88 ALA A N 1
ATOM 678 C CA . ALA A 1 88 ? -6.746 6.557 9.644 1.00 89.50 88 ALA A CA 1
ATOM 679 C C . ALA A 1 88 ? -6.878 5.539 10.795 1.00 89.50 88 ALA A C 1
ATOM 681 O O . ALA A 1 88 ? -7.960 5.384 11.371 1.00 89.50 88 ALA A O 1
ATOM 682 N N . LYS A 1 89 ? -5.808 4.810 11.134 1.00 89.69 89 LYS A N 1
ATOM 683 C CA . LYS A 1 89 ? -5.837 3.714 12.111 1.00 89.69 89 LYS A CA 1
ATOM 684 C C . LYS A 1 89 ? -6.290 4.165 13.496 1.00 89.69 89 LYS A C 1
ATOM 686 O O . LYS A 1 89 ? -7.175 3.534 14.071 1.00 89.69 89 LYS A O 1
ATOM 691 N N . GLU A 1 90 ? -5.687 5.217 14.045 1.00 89.56 90 GLU A N 1
ATOM 692 C CA . GLU A 1 90 ? -6.002 5.674 15.406 1.00 89.56 90 GLU A CA 1
ATOM 693 C C . GLU A 1 90 ? -7.444 6.186 15.510 1.00 89.56 90 GLU A C 1
ATOM 695 O O . GLU A 1 90 ? -8.166 5.818 16.441 1.00 89.56 90 GLU A O 1
ATOM 700 N N . ASP A 1 91 ? -7.896 6.939 14.505 1.00 91.19 91 ASP A N 1
ATOM 701 C CA . ASP A 1 91 ? -9.265 7.453 14.426 1.00 91.19 91 ASP A CA 1
ATOM 702 C C . ASP A 1 91 ? -10.296 6.318 14.351 1.00 91.19 91 ASP A C 1
ATOM 704 O O . ASP A 1 91 ? -11.311 6.331 15.055 1.00 91.19 91 ASP A O 1
ATOM 708 N N . ASN A 1 92 ? -10.025 5.290 13.541 1.00 89.75 92 ASN A N 1
ATOM 709 C CA . ASN A 1 92 ? -10.901 4.126 13.424 1.00 89.75 92 ASN A CA 1
ATOM 710 C C . ASN A 1 92 ? -10.920 3.284 14.709 1.00 89.75 92 ASN A C 1
ATOM 712 O O . ASN A 1 92 ? -11.994 2.840 15.120 1.00 89.75 92 ASN A O 1
ATOM 716 N N . ILE A 1 93 ? -9.778 3.115 15.394 1.00 90.69 93 ILE A N 1
ATOM 717 C CA . ILE A 1 93 ? -9.728 2.460 16.714 1.00 90.69 93 ILE A CA 1
ATOM 718 C C . ILE A 1 93 ? -10.629 3.200 17.703 1.00 90.69 93 ILE A C 1
ATOM 720 O O . ILE A 1 93 ? -11.438 2.564 18.382 1.00 90.69 93 ILE A O 1
ATOM 724 N N . ALA A 1 94 ? -10.515 4.529 17.780 1.00 91.38 94 ALA A N 1
ATOM 725 C CA . ALA A 1 94 ? -11.315 5.339 18.692 1.00 91.38 94 ALA A CA 1
ATOM 726 C C . ALA A 1 94 ? -12.815 5.218 18.385 1.00 91.38 94 ALA A C 1
ATOM 728 O O . ALA A 1 94 ? -13.613 4.966 19.292 1.00 91.38 94 ALA A O 1
ATOM 729 N N . ARG A 1 95 ? -13.189 5.327 17.104 1.00 91.75 95 ARG A N 1
ATOM 730 C CA . ARG A 1 95 ? -14.575 5.202 16.640 1.00 91.75 95 ARG A CA 1
ATOM 731 C C . ARG A 1 95 ? -15.180 3.849 17.007 1.00 91.75 95 ARG A C 1
ATOM 733 O O . ARG A 1 95 ? -16.182 3.807 17.715 1.00 91.75 95 ARG A O 1
ATOM 740 N N . PHE A 1 96 ? -14.571 2.749 16.564 1.00 91.12 96 PHE A N 1
ATOM 741 C CA . PHE A 1 96 ? -15.148 1.418 16.761 1.00 91.12 96 PHE A CA 1
ATOM 742 C C . PHE A 1 96 ? -15.129 0.975 18.228 1.00 91.12 96 PHE A C 1
ATOM 744 O O . PHE A 1 96 ? -16.043 0.277 18.667 1.00 91.12 96 PHE A O 1
ATOM 751 N N . SER A 1 97 ? -14.145 1.424 19.016 1.00 89.00 97 SER A N 1
ATOM 752 C CA . SER A 1 97 ? -14.147 1.202 20.468 1.00 89.00 97 SER A CA 1
ATOM 753 C C . SER A 1 97 ? -15.308 1.934 21.150 1.00 89.00 97 SER A C 1
ATOM 755 O O . SER A 1 97 ? -15.945 1.375 22.043 1.00 89.00 97 SER A O 1
ATOM 757 N N . GLY A 1 98 ? -15.609 3.163 20.715 1.00 89.88 98 GLY A N 1
ATOM 758 C CA . GLY A 1 98 ? -16.758 3.932 21.194 1.00 89.88 98 GLY A CA 1
ATOM 759 C C . GLY A 1 98 ? -18.094 3.285 20.827 1.00 89.88 98 GLY A C 1
ATOM 760 O O . GLY A 1 98 ? -18.950 3.124 21.698 1.00 89.88 98 GLY A O 1
ATOM 761 N N . ASP A 1 99 ? -18.241 2.848 19.574 1.00 88.69 99 ASP A N 1
ATOM 762 C CA . ASP A 1 99 ? -19.440 2.152 19.087 1.00 88.69 99 ASP A CA 1
ATOM 763 C C . ASP A 1 99 ? -19.701 0.864 19.890 1.00 88.69 99 ASP A C 1
ATOM 765 O O . ASP A 1 99 ? -20.832 0.599 20.308 1.00 88.69 99 ASP A O 1
ATOM 769 N N . LEU A 1 100 ? -18.646 0.090 20.179 1.00 87.38 100 LEU A N 1
ATOM 770 C CA . LEU A 1 100 ? -18.742 -1.128 20.983 1.00 87.38 100 LEU A CA 1
ATOM 771 C C . LEU A 1 100 ? -19.129 -0.831 22.438 1.00 87.38 100 LEU A C 1
ATOM 773 O O . LEU A 1 100 ? -20.027 -1.481 22.973 1.00 87.38 100 LEU A O 1
ATOM 777 N N . ALA A 1 101 ? -18.483 0.148 23.079 1.00 88.25 101 ALA A N 1
ATOM 778 C CA . ALA A 1 101 ? -18.795 0.530 24.457 1.00 88.25 101 ALA A CA 1
ATOM 779 C C . ALA A 1 101 ? -20.257 0.981 24.599 1.00 88.25 101 ALA A C 1
ATOM 781 O O . ALA A 1 101 ? -20.957 0.555 25.519 1.00 88.25 101 ALA A O 1
ATOM 782 N N . HIS A 1 102 ? -20.740 1.777 23.643 1.00 89.38 102 HIS A N 1
ATOM 783 C CA . HIS A 1 102 ? -22.133 2.201 23.593 1.00 89.38 102 HIS A CA 1
ATOM 784 C C . HIS A 1 102 ? -23.091 1.013 23.407 1.00 89.38 102 HIS A C 1
ATOM 786 O O . HIS A 1 102 ? -24.099 0.921 24.107 1.00 89.38 102 HIS A O 1
ATOM 792 N N . GLY A 1 103 ? -22.771 0.073 22.512 1.00 87.69 103 GLY A N 1
ATOM 793 C CA . GLY A 1 103 ? -23.561 -1.148 22.326 1.00 87.69 103 GLY A CA 1
ATOM 794 C C . GLY A 1 103 ? -23.646 -2.005 23.595 1.00 87.69 103 GLY A C 1
ATOM 795 O O . GLY A 1 103 ? -24.728 -2.464 23.959 1.00 87.69 103 GLY A O 1
ATOM 796 N N . VAL A 1 104 ? -22.534 -2.165 24.321 1.00 87.88 104 VAL A N 1
ATOM 797 C CA . VAL A 1 104 ? -22.503 -2.894 25.601 1.00 87.88 104 VAL A CA 1
ATOM 798 C C . VAL A 1 104 ? -23.395 -2.220 26.644 1.00 87.88 104 VAL A C 1
ATOM 800 O O . VAL A 1 104 ? -24.162 -2.907 27.318 1.00 87.88 104 VAL A O 1
ATOM 803 N N . GLU A 1 105 ? -23.349 -0.891 26.773 1.00 89.44 105 GLU A N 1
ATOM 804 C CA . GLU A 1 105 ? -24.226 -0.171 27.704 1.00 89.44 105 GLU A CA 1
ATOM 805 C C . GLU A 1 105 ? -25.712 -0.363 27.395 1.00 89.44 105 GLU A C 1
ATOM 807 O O . GLU A 1 105 ? -26.511 -0.473 28.325 1.00 89.44 105 GLU A O 1
ATOM 812 N N . GLN A 1 106 ? -26.090 -0.398 26.116 1.00 88.56 106 GLN A N 1
ATOM 813 C CA . GLN A 1 106 ? -27.478 -0.616 25.713 1.00 88.56 106 GLN A CA 1
ATOM 814 C C . GLN A 1 106 ? -27.964 -2.012 26.101 1.00 88.56 106 GLN A C 1
ATOM 816 O O . GLN A 1 106 ? -28.994 -2.121 26.758 1.00 88.56 106 GLN A O 1
ATOM 821 N N . VAL A 1 107 ? -27.184 -3.052 25.787 1.00 88.44 107 VAL A N 1
ATOM 822 C CA . VAL A 1 107 ? -27.514 -4.446 26.136 1.00 88.44 107 VAL A CA 1
ATOM 823 C C . VAL A 1 107 ? -27.560 -4.651 27.652 1.00 88.44 107 VAL A C 1
ATOM 825 O O . VAL A 1 107 ? -28.374 -5.412 28.154 1.00 88.44 107 VAL A O 1
ATOM 828 N N . SER A 1 108 ? -26.716 -3.947 28.409 1.00 81.56 108 SER A N 1
ATOM 829 C CA . SER A 1 108 ? -26.679 -4.041 29.877 1.00 81.56 108 SER A CA 1
ATOM 830 C C . SER A 1 108 ? -27.910 -3.439 30.571 1.00 81.56 108 SER A C 1
ATOM 832 O O . SER A 1 108 ? -28.096 -3.652 31.770 1.00 81.56 108 SER A O 1
ATOM 834 N N . ARG A 1 109 ? -28.693 -2.614 29.863 1.00 78.50 109 ARG A N 1
ATOM 835 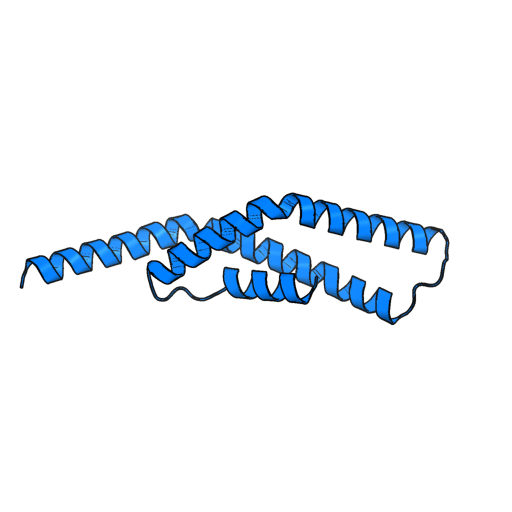C CA . ARG A 1 109 ? -29.902 -1.947 30.379 1.00 78.50 109 ARG A CA 1
ATOM 836 C C . ARG A 1 109 ? -31.198 -2.682 30.012 1.00 78.50 109 ARG A C 1
ATOM 838 O O . ARG A 1 109 ? -32.255 -2.245 30.470 1.00 78.50 109 ARG A O 1
ATOM 845 N N . GLU A 1 110 ? -31.117 -3.741 29.208 1.00 58.66 110 GLU A N 1
ATOM 846 C CA . GLU A 1 110 ? -32.217 -4.665 28.883 1.00 58.66 110 GLU A CA 1
ATOM 847 C C . GLU A 1 110 ? -32.266 -5.847 29.863 1.00 58.66 110 GLU A C 1
ATOM 849 O O . GLU A 1 110 ? -33.397 -6.270 30.199 1.00 58.66 110 GLU A O 1
#

Secondary structure (DSSP, 8-state):
-HHHHHHHHHHHTPPP-SHHHHHHHHHHHHHHHHHHHHHHHHHHHHHHHHHHHHHTTPPPPHHHHHHHHHHHHHHHHHHHHHHHHHHTHHHHHHHHHHHHHHHHHHHTT-

Radius of gyration: 20.17 Å; chains: 1; bounding box: 54×16×59 Å

Organism: NCBI:txid156133